Protein AF-E8LIN2-F1 (afdb_monomer_lite)

Sequence (60 aa):
MTLPVKDKYDAFIADGLVPEGRWGEPDDVAQVASMLALNPMPYTVGQIFDVDGGLHFHSF

InterPro domains:
  IPR002347 Short-chain dehydrogenase/reductase SDR [PF13561] (17-56)
  IPR036291 NAD(P)-binding domain superfamily [SSF51735] (16-57)

Secondary structure (DSSP, 8-state):
--GGGHHHHHHHHHTTSSTT-S---HHHHHHHHHHHHT-S-TT-TT-----STTGGG---

Organism: Succinatimonas hippei (strain DSM 22608 / JCM 16073 / KCTC 15190 / YIT 12066) (NCBI:txid762983)

Foldseek 3Di:
DCVVCVVVVLVVLCVPLQVQSDDDDPVLVVVVVVVVVVCPPVPQPPDDDDSGNCNVVDDD

pLDDT: mean 92.14, std 9.16, range [55.38, 98.06]

Structure (mmCIF, N/CA/C/O backbone):
data_AF-E8LIN2-F1
#
_entry.id   AF-E8LIN2-F1
#
loop_
_atom_site.group_PDB
_atom_site.id
_atom_site.type_symbol
_atom_site.label_atom_id
_atom_site.label_alt_id
_atom_site.label_comp_id
_atom_site.label_asym_id
_atom_site.label_entity_id
_atom_site.label_seq_id
_atom_site.pdbx_PDB_ins_code
_atom_site.Cartn_x
_atom_site.Cartn_y
_atom_site.Cartn_z
_atom_site.occupancy
_atom_site.B_iso_or_equiv
_atom_site.auth_seq_id
_atom_site.auth_comp_id
_atom_site.auth_asym_id
_atom_site.auth_atom_id
_atom_site.pdbx_PDB_model_num
ATOM 1 N N . MET A 1 1 ? -10.329 4.938 -14.762 1.00 62.22 1 MET A N 1
ATOM 2 C CA . MET A 1 1 ? -9.281 5.934 -14.445 1.00 62.22 1 MET A CA 1
ATOM 3 C C . MET A 1 1 ? -7.875 5.438 -14.781 1.00 62.22 1 MET A C 1
ATOM 5 O O . MET A 1 1 ? -7.088 6.239 -15.253 1.00 62.22 1 MET A O 1
ATOM 9 N N . THR A 1 2 ? -7.555 4.152 -14.599 1.00 78.81 2 THR A N 1
ATOM 10 C CA . THR A 1 2 ? -6.207 3.587 -14.840 1.00 78.81 2 THR A CA 1
ATOM 11 C C . THR A 1 2 ? -5.889 3.281 -16.305 1.00 78.81 2 THR A C 1
ATOM 13 O O . THR A 1 2 ? -4.753 3.456 -16.725 1.00 78.81 2 THR A O 1
ATOM 16 N N . LEU A 1 3 ? -6.889 2.884 -17.101 1.00 85.44 3 LEU A N 1
ATOM 17 C CA . LEU A 1 3 ? -6.701 2.478 -18.504 1.00 85.44 3 LEU A CA 1
ATOM 18 C C . LEU A 1 3 ? -5.865 3.457 -19.360 1.00 85.44 3 LEU A C 1
ATOM 20 O O . LEU A 1 3 ? -4.939 2.991 -20.013 1.00 85.44 3 LEU A O 1
ATOM 24 N N . PRO A 1 4 ? -6.096 4.787 -19.344 1.00 91.75 4 PRO A N 1
ATOM 25 C CA . PRO A 1 4 ? -5.331 5.716 -20.184 1.00 91.75 4 PRO A CA 1
ATOM 26 C C . PRO A 1 4 ? -3.866 5.900 -19.767 1.00 91.75 4 PRO A C 1
ATOM 28 O O . PRO A 1 4 ? -3.082 6.456 -20.527 1.00 91.75 4 PRO A O 1
ATOM 31 N N . VAL A 1 5 ? -3.505 5.503 -18.545 1.00 92.94 5 VAL A N 1
ATOM 32 C CA . VAL A 1 5 ? -2.165 5.700 -17.970 1.00 92.94 5 VAL A CA 1
ATOM 33 C C . VAL A 1 5 ? -1.443 4.381 -17.715 1.00 92.94 5 VAL A C 1
ATOM 35 O O . VAL A 1 5 ? -0.346 4.399 -17.161 1.00 92.94 5 VAL A O 1
ATOM 38 N N . LYS A 1 6 ? -2.035 3.249 -18.114 1.00 93.06 6 LYS A N 1
ATOM 39 C CA . LYS A 1 6 ? -1.520 1.915 -17.806 1.00 93.06 6 LYS A CA 1
ATOM 40 C C . LYS A 1 6 ? -0.077 1.754 -18.281 1.00 93.06 6 LYS A C 1
ATOM 42 O O . LYS A 1 6 ? 0.794 1.537 -17.452 1.00 93.06 6 LYS A O 1
ATOM 47 N N . ASP A 1 7 ? 0.184 1.979 -19.566 1.00 95.75 7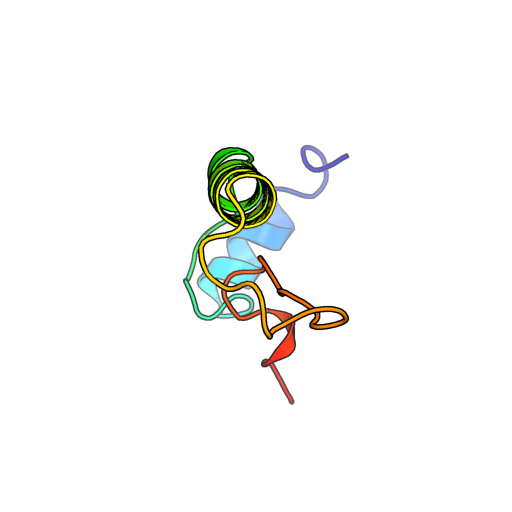 ASP A N 1
ATOM 48 C CA . ASP A 1 7 ? 1.514 1.767 -20.156 1.00 95.75 7 ASP A CA 1
ATOM 49 C C . ASP A 1 7 ? 2.595 2.637 -19.493 1.00 95.75 7 ASP A C 1
ATOM 51 O O . ASP A 1 7 ? 3.728 2.208 -19.287 1.00 95.75 7 ASP A O 1
ATOM 55 N N . LYS A 1 8 ? 2.232 3.863 -19.096 1.00 94.62 8 LYS A N 1
ATOM 56 C CA . LYS A 1 8 ? 3.132 4.773 -18.377 1.00 94.62 8 LYS A CA 1
ATOM 57 C C . LYS A 1 8 ? 3.527 4.205 -17.013 1.00 94.62 8 LYS A C 1
ATOM 59 O O . LYS A 1 8 ? 4.697 4.244 -16.648 1.00 94.62 8 LYS A O 1
ATOM 64 N N . TYR A 1 9 ? 2.554 3.721 -16.249 1.00 94.19 9 TYR A N 1
ATOM 65 C CA . TYR A 1 9 ? 2.814 3.167 -14.923 1.00 94.19 9 TYR A CA 1
ATOM 66 C C . TYR A 1 9 ? 3.422 1.765 -14.985 1.00 94.19 9 TYR A C 1
ATOM 68 O O . TYR A 1 9 ? 4.222 1.450 -14.116 1.00 94.19 9 TYR A O 1
ATOM 76 N N . ASP A 1 10 ? 3.133 0.968 -16.018 1.00 96.06 10 ASP A N 1
ATOM 77 C CA . ASP A 1 10 ? 3.843 -0.290 -16.280 1.00 96.06 10 ASP A CA 1
ATOM 78 C C . ASP A 1 10 ? 5.353 -0.037 -16.380 1.00 96.06 10 ASP A C 1
ATOM 80 O O . ASP A 1 10 ? 6.135 -0.710 -15.713 1.00 96.06 10 ASP A O 1
ATOM 84 N N . ALA A 1 11 ? 5.756 0.971 -17.166 1.00 96.69 11 ALA A N 1
ATOM 85 C CA . ALA A 1 11 ? 7.157 1.358 -17.299 1.00 96.69 11 ALA A CA 1
ATOM 86 C C . ALA A 1 11 ? 7.744 1.831 -15.963 1.00 96.69 11 ALA A C 1
ATOM 88 O O . ALA A 1 11 ? 8.796 1.358 -15.555 1.00 96.69 11 ALA A O 1
ATOM 89 N N . PHE A 1 12 ? 7.038 2.697 -15.233 1.00 95.06 12 PHE A N 1
ATOM 90 C CA . PHE A 1 12 ? 7.523 3.171 -13.935 1.00 95.06 12 PHE A CA 1
ATOM 91 C C . PHE A 1 12 ? 7.671 2.054 -12.902 1.00 95.06 12 PHE A C 1
ATOM 93 O O . PHE A 1 12 ? 8.631 2.051 -12.139 1.00 95.06 12 PHE A O 1
ATOM 100 N N . ILE A 1 13 ? 6.737 1.105 -12.865 1.00 95.19 13 ILE A N 1
ATOM 101 C CA . ILE A 1 13 ? 6.814 -0.055 -11.976 1.00 95.19 13 ILE A CA 1
ATOM 102 C C . ILE A 1 13 ? 8.007 -0.934 -12.368 1.00 95.19 13 ILE A C 1
ATOM 104 O O . ILE A 1 13 ? 8.754 -1.348 -11.485 1.00 95.19 13 ILE A O 1
ATOM 108 N N . ALA A 1 14 ? 8.232 -1.161 -13.666 1.00 95.19 14 ALA A N 1
ATOM 109 C CA . ALA A 1 14 ? 9.408 -1.883 -14.156 1.00 95.19 14 ALA A CA 1
ATOM 110 C C . ALA A 1 14 ? 10.730 -1.167 -13.813 1.00 95.19 14 ALA A C 1
ATOM 112 O O . ALA A 1 14 ? 11.720 -1.830 -13.514 1.00 95.19 14 ALA A O 1
ATOM 113 N N . ASP A 1 15 ? 10.720 0.168 -13.785 1.00 95.00 15 ASP A N 1
ATOM 114 C CA . ASP A 1 15 ? 11.847 1.014 -13.373 1.00 95.00 15 ASP A CA 1
ATOM 115 C C . ASP A 1 15 ? 11.991 1.134 -11.838 1.00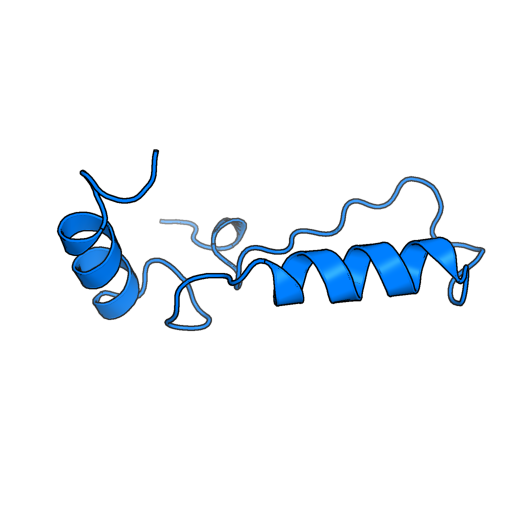 95.00 15 ASP A C 1
ATOM 117 O O . ASP A 1 15 ? 12.887 1.822 -11.349 1.00 95.00 15 ASP A O 1
ATOM 121 N N . GLY A 1 16 ? 11.142 0.450 -11.061 1.00 93.31 16 GLY A N 1
ATOM 122 C CA . GLY A 1 16 ? 11.263 0.345 -9.604 1.00 93.31 16 GLY A CA 1
ATOM 123 C C . GLY A 1 16 ? 10.471 1.373 -8.792 1.00 93.31 16 GLY A C 1
ATOM 124 O O . GLY A 1 16 ? 10.737 1.525 -7.601 1.00 93.31 16 GLY A O 1
ATOM 125 N N . LEU A 1 17 ? 9.488 2.062 -9.389 1.00 93.81 17 LEU A N 1
ATOM 126 C CA . LEU A 1 17 ? 8.605 2.997 -8.671 1.00 93.81 17 LEU A CA 1
ATOM 127 C C . LEU A 1 17 ? 7.893 2.330 -7.483 1.00 93.81 17 LEU A C 1
ATOM 129 O O . LEU A 1 17 ? 7.718 2.948 -6.437 1.00 93.81 17 LEU A O 1
ATOM 133 N N . VAL A 1 18 ? 7.465 1.079 -7.658 1.00 95.25 18 VAL A N 1
ATOM 134 C CA . VAL A 1 18 ? 6.846 0.271 -6.603 1.00 95.25 18 VAL A CA 1
ATOM 135 C C . VAL A 1 18 ? 7.854 -0.804 -6.204 1.00 95.25 18 VAL A C 1
ATOM 137 O O . VAL A 1 18 ? 8.174 -1.637 -7.052 1.00 95.25 18 VAL A O 1
ATOM 140 N N . PRO A 1 19 ? 8.342 -0.829 -4.950 1.00 94.31 19 PRO A N 1
ATOM 141 C CA . PRO A 1 19 ? 9.287 -1.845 -4.481 1.00 94.31 19 PRO A CA 1
ATOM 142 C C . PRO A 1 19 ? 8.835 -3.293 -4.716 1.00 94.31 19 PRO A C 1
ATOM 144 O O . PRO A 1 19 ? 9.649 -4.137 -5.077 1.00 94.31 19 PRO A O 1
ATOM 147 N N . GLU A 1 20 ? 7.538 -3.571 -4.576 1.00 95.19 20 GLU A N 1
ATOM 148 C CA . GLU A 1 20 ? 6.942 -4.888 -4.861 1.00 95.19 20 GLU A CA 1
ATOM 149 C C . GLU A 1 20 ? 6.963 -5.259 -6.365 1.00 95.19 20 GLU A C 1
ATOM 151 O O . GLU A 1 20 ? 6.729 -6.407 -6.735 1.00 95.19 20 GLU A O 1
ATOM 156 N N . GLY A 1 21 ? 7.240 -4.305 -7.261 1.00 95.38 21 GLY A N 1
ATOM 157 C CA . GLY A 1 21 ? 7.463 -4.558 -8.689 1.00 95.38 21 GLY A CA 1
ATOM 158 C C . GLY A 1 21 ? 6.212 -4.928 -9.491 1.00 95.38 21 GLY A C 1
ATOM 159 O O . GLY A 1 21 ? 6.324 -5.462 -10.595 1.00 95.38 21 GLY A O 1
ATOM 160 N N . ARG A 1 22 ? 5.012 -4.657 -8.965 1.00 96.19 22 ARG A N 1
ATOM 161 C CA . ARG A 1 22 ? 3.740 -4.917 -9.655 1.00 96.19 22 ARG A CA 1
ATOM 162 C C . ARG A 1 22 ? 2.680 -3.866 -9.353 1.00 96.19 22 ARG A C 1
ATOM 164 O O . ARG A 1 22 ? 2.796 -3.078 -8.418 1.00 96.19 22 ARG A O 1
ATOM 171 N N . TRP A 1 23 ? 1.603 -3.919 -10.128 1.00 96.12 23 TRP A N 1
ATOM 172 C CA . TRP A 1 23 ? 0.360 -3.245 -9.779 1.00 96.12 23 TRP A CA 1
ATOM 173 C C . TRP A 1 23 ? -0.262 -3.862 -8.528 1.00 96.12 23 TRP A C 1
ATOM 175 O O . TRP A 1 23 ? -0.210 -5.079 -8.334 1.00 96.12 23 TRP A O 1
ATOM 185 N N . GLY A 1 24 ? -0.880 -3.011 -7.712 1.00 95.81 24 GLY A N 1
ATOM 186 C CA . GLY A 1 24 ? -1.832 -3.456 -6.703 1.00 95.81 24 GLY A CA 1
ATOM 187 C C . GLY A 1 24 ? -3.129 -3.914 -7.365 1.00 95.81 24 GLY A C 1
ATOM 188 O O . GLY A 1 24 ? -3.627 -3.264 -8.288 1.00 95.81 24 GLY A O 1
ATOM 189 N N . GLU A 1 25 ? -3.678 -5.013 -6.871 1.00 96.31 25 GLU A N 1
ATOM 190 C CA . GLU A 1 25 ? -4.960 -5.568 -7.282 1.00 96.31 25 GLU A CA 1
ATOM 191 C C . GLU A 1 25 ? -6.026 -5.278 -6.213 1.00 96.31 25 GLU A C 1
ATOM 193 O O . GLU A 1 25 ? -5.697 -5.092 -5.036 1.00 96.31 25 GLU A O 1
ATOM 198 N N . PRO A 1 26 ? -7.326 -5.258 -6.568 1.00 96.56 26 PRO A N 1
ATOM 199 C CA . PRO A 1 26 ? -8.401 -5.058 -5.592 1.00 96.56 26 PRO A CA 1
ATOM 200 C C . PRO A 1 26 ? -8.333 -6.023 -4.398 1.00 96.56 26 PRO A C 1
ATOM 202 O O . PRO A 1 26 ? -8.666 -5.643 -3.272 1.00 96.56 26 PRO A O 1
ATOM 205 N N . ASP A 1 27 ? -7.855 -7.245 -4.636 1.00 98.06 27 ASP A N 1
ATOM 206 C CA . ASP A 1 27 ? -7.713 -8.285 -3.619 1.00 98.06 27 ASP A CA 1
ATOM 207 C C . ASP A 1 27 ? -6.675 -7.936 -2.541 1.00 98.06 27 ASP A C 1
ATOM 209 O O . ASP A 1 27 ? -6.854 -8.336 -1.390 1.00 98.06 27 ASP A O 1
ATOM 213 N N . ASP A 1 28 ? -5.634 -7.156 -2.858 1.00 97.62 28 ASP A N 1
ATOM 214 C CA . ASP A 1 28 ? -4.641 -6.713 -1.868 1.00 97.62 28 ASP A CA 1
ATOM 215 C C . ASP A 1 28 ? -5.305 -5.831 -0.796 1.00 97.62 28 ASP A C 1
ATOM 217 O O . ASP A 1 28 ? -5.125 -6.030 0.408 1.00 97.62 28 ASP A O 1
ATOM 221 N N . VAL A 1 29 ? -6.152 -4.891 -1.230 1.00 97.31 29 VAL A N 1
ATOM 222 C CA . VAL A 1 29 ? -6.914 -4.005 -0.335 1.00 97.31 29 VAL A CA 1
ATOM 223 C C . VAL A 1 29 ? -7.992 -4.787 0.414 1.00 97.31 29 VAL A C 1
ATOM 225 O O . VAL A 1 29 ? -8.191 -4.584 1.615 1.00 97.31 29 VAL A O 1
ATOM 228 N N . ALA A 1 30 ? -8.680 -5.704 -0.273 1.00 98.00 30 ALA A N 1
ATOM 229 C CA . ALA A 1 30 ? -9.749 -6.506 0.312 1.00 98.00 30 ALA A CA 1
ATOM 230 C C . ALA A 1 30 ? -9.246 -7.405 1.450 1.00 98.00 30 ALA A C 1
ATOM 232 O O . ALA A 1 30 ? -9.923 -7.524 2.475 1.00 98.00 30 ALA A O 1
ATOM 233 N N . GLN A 1 31 ? -8.058 -7.999 1.311 1.00 97.31 31 GLN A N 1
ATOM 234 C CA . GLN A 1 31 ? -7.447 -8.812 2.364 1.00 97.31 31 GLN A CA 1
ATOM 235 C C . GLN A 1 31 ? -7.185 -7.995 3.632 1.00 97.31 31 GLN A C 1
ATOM 237 O O . GLN A 1 31 ? -7.593 -8.410 4.720 1.00 97.31 31 GLN A O 1
ATOM 242 N N . VAL A 1 32 ? -6.580 -6.810 3.502 1.00 96.94 32 VAL A N 1
ATOM 243 C CA . VAL A 1 32 ? -6.299 -5.932 4.649 1.00 96.94 32 VAL A CA 1
ATOM 244 C C . VAL A 1 32 ? -7.595 -5.454 5.301 1.00 96.94 32 VAL A C 1
ATOM 246 O O . VAL A 1 32 ? -7.749 -5.570 6.516 1.00 96.94 32 VAL A O 1
ATOM 249 N N . ALA A 1 33 ? -8.566 -4.990 4.512 1.00 96.31 33 ALA A N 1
ATOM 250 C CA . ALA A 1 33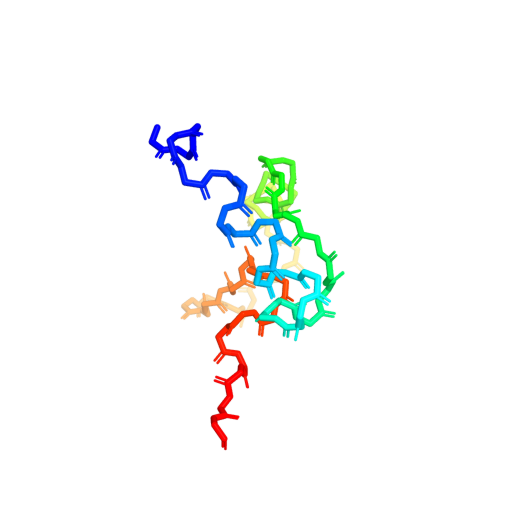 ? -9.857 -4.542 5.032 1.00 96.31 33 ALA A CA 1
ATOM 251 C C . ALA A 1 33 ? -10.601 -5.663 5.782 1.00 96.31 33 ALA A C 1
ATOM 253 O O . ALA A 1 33 ? -11.125 -5.440 6.875 1.00 96.31 33 ALA A O 1
ATOM 254 N N . SER A 1 34 ? -10.597 -6.881 5.231 1.00 97.06 34 SER A N 1
ATOM 255 C CA . SER A 1 34 ? -11.229 -8.053 5.849 1.00 97.06 34 SER A CA 1
ATOM 256 C C . SER A 1 34 ? -10.546 -8.439 7.159 1.00 97.06 34 SER A C 1
ATOM 258 O O . SER A 1 34 ? -11.221 -8.677 8.158 1.00 97.06 34 SER A O 1
ATOM 260 N N . MET A 1 35 ? -9.211 -8.448 7.187 1.00 95.62 35 MET A N 1
ATOM 261 C CA . MET A 1 35 ? -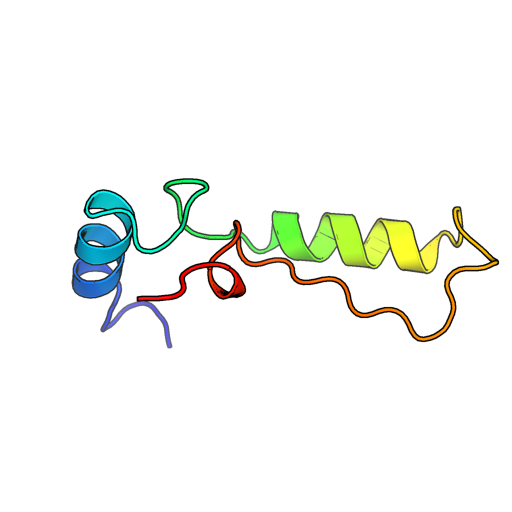8.442 -8.689 8.407 1.00 95.62 35 MET A CA 1
ATOM 262 C C . MET A 1 35 ? -8.797 -7.664 9.489 1.00 95.62 35 MET A C 1
ATOM 264 O O . MET A 1 35 ? -9.070 -8.056 10.619 1.00 95.62 35 MET A O 1
ATOM 268 N N . LEU A 1 36 ? -8.838 -6.369 9.164 1.00 94.62 36 LEU A N 1
ATOM 269 C CA . LEU A 1 36 ? -9.178 -5.322 10.134 1.00 94.62 36 LEU A CA 1
ATOM 270 C C . LEU A 1 36 ? -10.611 -5.472 10.663 1.00 94.62 36 LEU A C 1
ATOM 272 O O . LEU A 1 36 ? -10.837 -5.324 11.863 1.00 94.62 36 LEU A O 1
ATOM 276 N N . ALA A 1 37 ? -11.565 -5.836 9.803 1.00 95.00 37 ALA A N 1
ATOM 277 C CA . ALA A 1 37 ? -12.953 -6.072 10.197 1.00 95.00 37 ALA A CA 1
ATOM 278 C C . ALA A 1 37 ? -13.117 -7.258 11.169 1.00 95.00 37 ALA A C 1
ATOM 280 O O . ALA A 1 37 ? -14.018 -7.245 12.007 1.00 95.00 37 ALA A O 1
ATOM 281 N N . LEU A 1 38 ? -12.238 -8.262 11.094 1.00 96.44 38 LEU A N 1
ATOM 282 C CA . LEU A 1 38 ? -12.231 -9.418 12.001 1.00 96.44 38 LEU A CA 1
ATOM 283 C C . LEU A 1 38 ? -11.585 -9.123 13.367 1.00 96.44 38 LEU A C 1
ATOM 285 O O . LEU A 1 38 ? -11.626 -9.972 14.255 1.00 96.44 38 LEU A O 1
ATOM 289 N N . ASN A 1 39 ? -11.005 -7.932 13.550 1.00 91.06 39 ASN A N 1
ATOM 290 C CA . ASN A 1 39 ? -10.383 -7.460 14.790 1.00 91.06 39 ASN A CA 1
ATOM 291 C C . ASN A 1 39 ? -9.352 -8.421 15.450 1.00 91.06 39 ASN A C 1
ATOM 293 O O . ASN A 1 39 ? -9.393 -8.625 16.666 1.00 91.06 39 ASN A O 1
ATOM 297 N N . PRO A 1 40 ? -8.3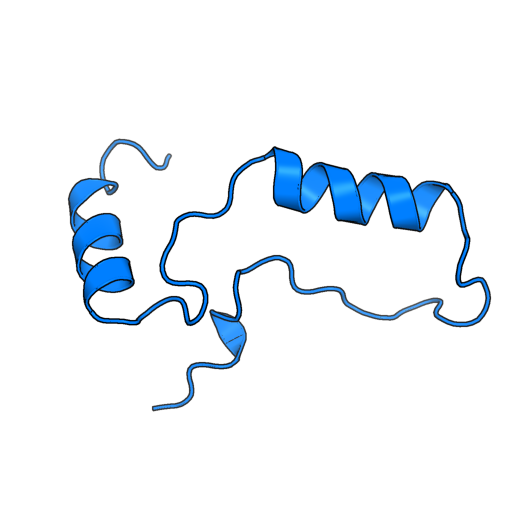90 -9.004 14.705 1.00 94.62 40 PRO A N 1
ATOM 298 C CA . PRO A 1 40 ? -7.350 -9.858 15.282 1.00 94.62 40 PRO A CA 1
ATOM 299 C C . PRO A 1 40 ? -6.294 -9.069 16.079 1.00 94.62 40 PRO A C 1
ATOM 301 O O . PRO A 1 40 ? -5.532 -9.659 16.840 1.00 94.62 40 PRO A O 1
ATOM 304 N N . MET A 1 41 ? -6.234 -7.743 15.909 1.00 93.81 41 MET A N 1
ATOM 305 C CA . MET A 1 41 ? -5.252 -6.847 16.533 1.00 93.81 41 MET A CA 1
ATOM 306 C C . MET A 1 41 ? -5.960 -5.714 17.302 1.00 93.81 41 MET A C 1
ATOM 308 O O . MET A 1 41 ? -5.877 -4.554 16.915 1.00 93.81 41 MET A O 1
ATOM 312 N N . PRO A 1 42 ? -6.665 -6.004 18.408 1.00 94.06 42 PRO A N 1
ATOM 313 C CA . PRO A 1 42 ? -7.576 -5.043 19.044 1.00 94.06 42 PRO A CA 1
ATOM 314 C C . PRO A 1 42 ? -6.899 -3.821 19.683 1.00 94.06 42 PRO A C 1
ATOM 316 O O . PRO A 1 42 ? -7.578 -2.867 20.055 1.00 94.06 42 PRO A O 1
ATOM 319 N N . TYR A 1 43 ? -5.573 -3.833 19.831 1.00 95.50 43 TYR A N 1
ATOM 320 C CA . TYR A 1 43 ? -4.810 -2.759 20.473 1.00 95.50 43 TYR A CA 1
ATOM 321 C C . TYR A 1 43 ? -4.111 -1.818 19.473 1.00 95.50 43 TYR A C 1
ATOM 323 O O . TYR A 1 43 ? -3.219 -1.066 19.852 1.00 95.50 43 TYR A O 1
ATOM 331 N N . THR A 1 44 ? -4.498 -1.850 18.192 1.00 94.75 44 THR A N 1
ATOM 332 C CA . THR A 1 44 ? -3.903 -1.031 17.114 1.00 94.75 44 THR A CA 1
ATOM 333 C C . THR A 1 44 ? -4.864 0.024 16.554 1.00 94.75 44 THR A C 1
ATOM 335 O O . THR A 1 44 ? -4.729 0.476 15.417 1.00 94.75 44 THR A O 1
ATOM 338 N N . VAL A 1 45 ? -5.856 0.445 17.340 1.00 93.81 45 VAL A N 1
ATOM 339 C CA . VAL A 1 45 ? -6.809 1.482 16.920 1.00 93.81 45 VAL A CA 1
ATOM 340 C C . VAL A 1 45 ? -6.070 2.769 16.529 1.00 93.81 45 VAL A C 1
ATOM 342 O O . VAL A 1 45 ? -5.158 3.217 17.224 1.00 93.81 45 VAL A O 1
ATOM 345 N N . GLY A 1 46 ? -6.480 3.371 15.410 1.00 94.69 46 GLY A N 1
ATOM 346 C CA . GLY A 1 46 ? -5.924 4.631 14.908 1.00 94.69 46 GLY A CA 1
ATOM 347 C C . GLY A 1 46 ? -4.651 4.494 14.068 1.00 94.69 46 GLY A C 1
ATOM 348 O O . GLY A 1 46 ? -4.095 5.515 13.677 1.00 94.69 46 GLY A O 1
ATOM 349 N N . GLN A 1 47 ? -4.187 3.274 13.782 1.00 95.38 47 GLN A N 1
ATOM 350 C CA . GLN A 1 47 ? -3.061 3.060 12.871 1.00 95.38 47 GLN A CA 1
ATOM 351 C C . GLN A 1 47 ? -3.481 3.169 11.397 1.00 95.38 47 GLN A C 1
ATOM 353 O O . GLN A 1 47 ? -4.611 2.841 11.031 1.00 95.38 47 GLN A O 1
ATOM 358 N N . ILE A 1 48 ? -2.543 3.618 10.562 1.00 93.88 48 ILE A N 1
ATOM 359 C CA . ILE A 1 48 ? -2.672 3.678 9.103 1.00 93.88 48 ILE A CA 1
ATOM 360 C C . ILE A 1 48 ? -2.019 2.422 8.519 1.00 93.88 48 ILE A C 1
ATOM 362 O O . ILE A 1 48 ? -0.943 2.023 8.960 1.00 93.88 48 ILE A O 1
ATOM 366 N N . PHE A 1 49 ? -2.684 1.801 7.544 1.00 93.75 49 PHE A N 1
ATOM 367 C CA . PHE A 1 49 ? -2.160 0.661 6.796 1.00 93.75 49 PHE A CA 1
ATOM 368 C C . PHE A 1 49 ? -2.037 1.052 5.327 1.00 93.75 49 PHE A C 1
ATOM 370 O O . PHE A 1 49 ? -3.045 1.146 4.624 1.00 93.75 49 PHE A O 1
ATOM 377 N N . ASP A 1 50 ? -0.808 1.275 4.873 1.00 95.25 50 ASP A N 1
ATOM 378 C CA . ASP A 1 50 ? -0.522 1.568 3.473 1.00 95.25 50 ASP A CA 1
ATOM 379 C C . ASP A 1 50 ? -0.494 0.268 2.662 1.00 95.25 50 ASP A C 1
ATOM 381 O O . ASP A 1 50 ? 0.326 -0.622 2.892 1.00 95.25 50 ASP A O 1
ATOM 385 N N . VAL A 1 51 ? -1.432 0.142 1.720 1.00 96.56 51 VAL A N 1
ATOM 386 C CA . VAL A 1 51 ? -1.571 -1.024 0.832 1.00 96.56 51 VAL A CA 1
ATOM 387 C C . VAL A 1 51 ? -1.135 -0.626 -0.574 1.00 96.56 51 VAL A C 1
ATOM 389 O O . VAL A 1 51 ? -1.947 -0.494 -1.487 1.00 96.56 51 VAL A O 1
ATOM 392 N N . ASP A 1 52 ? 0.153 -0.341 -0.724 1.00 95.31 52 ASP A N 1
ATOM 393 C CA . ASP A 1 52 ? 0.696 0.335 -1.907 1.00 95.31 52 ASP A CA 1
ATOM 394 C C . ASP A 1 52 ? 1.955 -0.331 -2.489 1.00 95.31 52 ASP A C 1
ATOM 396 O O . ASP A 1 52 ? 2.607 0.237 -3.364 1.00 95.31 52 ASP A O 1
ATOM 400 N N . GLY A 1 53 ? 2.324 -1.521 -2.002 1.00 95.00 53 GLY A N 1
ATOM 401 C CA . GLY A 1 53 ? 3.535 -2.225 -2.441 1.00 95.00 53 GLY A CA 1
ATOM 402 C C . GLY A 1 53 ? 4.838 -1.495 -2.091 1.00 95.00 53 GLY A C 1
ATOM 403 O O . GLY A 1 53 ? 5.862 -1.738 -2.727 1.00 95.00 53 GLY A O 1
ATOM 404 N N . GLY A 1 54 ? 4.799 -0.582 -1.114 1.00 93.75 54 GLY A N 1
ATOM 405 C CA . GLY A 1 54 ? 5.933 0.225 -0.673 1.00 93.75 54 GLY A CA 1
ATOM 406 C C . GLY A 1 54 ? 6.12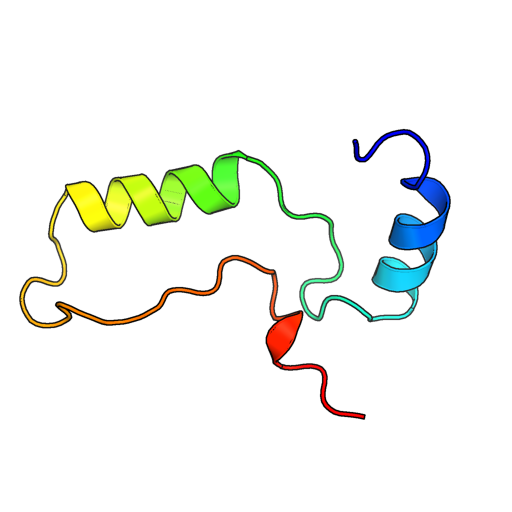6 1.523 -1.456 1.00 93.75 54 GLY A C 1
ATOM 407 O O . GLY A 1 54 ? 7.174 2.154 -1.322 1.00 93.75 54 GLY A O 1
ATOM 408 N N . LEU A 1 55 ? 5.146 1.933 -2.266 1.00 93.81 55 LEU A N 1
ATOM 409 C CA . LEU A 1 55 ? 5.202 3.158 -3.068 1.00 93.81 55 LEU A CA 1
ATOM 410 C C . LEU A 1 55 ? 5.538 4.399 -2.223 1.00 93.81 55 LEU A C 1
ATOM 412 O O . LEU A 1 55 ? 6.350 5.222 -2.641 1.00 93.81 55 LEU A O 1
ATOM 416 N N . HIS A 1 56 ? 4.964 4.531 -1.024 1.00 90.75 56 HIS A N 1
ATOM 417 C CA . HIS A 1 56 ? 5.212 5.685 -0.155 1.00 90.75 56 HIS A CA 1
ATOM 418 C C . HIS A 1 56 ? 6.609 5.702 0.487 1.00 90.75 56 HIS A C 1
ATOM 420 O O . HIS A 1 56 ? 7.040 6.749 0.970 1.00 90.75 56 HIS A O 1
ATOM 426 N N . PHE A 1 57 ? 7.328 4.574 0.503 1.00 83.81 57 PHE A N 1
ATOM 427 C CA . PHE A 1 57 ? 8.696 4.510 1.025 1.00 83.81 57 PHE A CA 1
ATOM 428 C C . PHE A 1 57 ? 9.739 5.011 0.022 1.00 83.81 57 PHE A C 1
ATOM 430 O O . PHE A 1 57 ? 10.891 5.220 0.410 1.00 83.81 57 PHE A O 1
ATOM 437 N N . HIS A 1 58 ? 9.368 5.234 -1.244 1.00 64.94 58 HIS A N 1
ATOM 438 C CA . HIS A 1 58 ? 10.282 5.749 -2.258 1.00 64.94 58 HIS A CA 1
ATOM 439 C C . HIS A 1 58 ? 10.624 7.225 -1.983 1.00 64.94 58 HIS A C 1
ATOM 441 O O . HIS A 1 58 ? 9.963 8.150 -2.452 1.00 64.94 58 HIS A O 1
ATOM 447 N N . SER A 1 59 ? 11.661 7.434 -1.171 1.00 58.09 59 SER A N 1
ATOM 448 C CA . SER A 1 59 ? 12.340 8.717 -0.997 1.00 58.09 59 SER A CA 1
ATOM 449 C C . SER A 1 59 ? 13.484 8.818 -2.009 1.00 58.09 59 SER A C 1
ATOM 451 O O . SER A 1 59 ? 14.228 7.854 -2.174 1.00 58.09 59 SER A O 1
ATOM 453 N N . PHE A 1 60 ? 13.556 9.970 -2.681 1.00 55.38 60 PHE A N 1
ATOM 454 C CA . PHE A 1 60 ? 14.533 10.352 -3.710 1.00 55.38 60 PHE A CA 1
ATOM 455 C C . PHE A 1 60 ? 15.997 10.049 -3.368 1.00 55.38 60 PHE A C 1
ATOM 457 O O . PHE A 1 60 ? 16.375 10.207 -2.183 1.00 55.38 60 PHE A O 1
#

Radius of gyration: 14.32 Å; chains: 1; bounding box: 28×20×41 Å